Protein AF-A0A7V8WHR4-F1 (afdb_monomer_lite)

Foldseek 3Di:
DPPPVVVVVVVVVVVVVVVVVVVVVVVVVVVVCPCPCPPPRDDPVPCLLLVLLLVCVVVVDPDSVDPPDDCVVSVVNNVVVVVVVVVCVVVVNDDDSVSVD

pLDDT: mean 88.6, std 10.94, range [57.5, 98.25]

Structure (mmCIF, N/CA/C/O backbone):
data_AF-A0A7V8WHR4-F1
#
_entry.id   AF-A0A7V8WHR4-F1
#
loop_
_atom_site.group_PDB
_atom_site.id
_atom_site.type_symbol
_atom_site.label_atom_id
_atom_site.label_alt_id
_atom_site.label_comp_id
_atom_site.label_asym_id
_atom_site.label_entity_id
_atom_site.label_seq_id
_atom_site.pdbx_PDB_ins_code
_atom_site.Cartn_x
_atom_site.Cartn_y
_atom_site.Cartn_z
_atom_site.occupancy
_atom_site.B_iso_or_equiv
_atom_site.auth_seq_id
_atom_site.auth_comp_id
_atom_site.auth_asym_id
_atom_site.auth_atom_id
_atom_site.pdbx_PDB_model_num
ATOM 1 N N . MET A 1 1 ? 38.195 -19.518 25.372 1.00 58.56 1 MET A N 1
ATOM 2 C CA . MET A 1 1 ? 36.869 -18.992 25.004 1.00 58.56 1 MET A CA 1
ATOM 3 C C . MET A 1 1 ? 36.635 -17.747 25.847 1.00 58.56 1 MET A C 1
ATOM 5 O O . MET A 1 1 ? 36.041 -17.870 26.910 1.00 58.56 1 MET A O 1
ATOM 9 N N . THR A 1 2 ? 37.280 -16.610 25.547 1.00 66.00 2 THR A N 1
ATOM 10 C CA . THR A 1 2 ? 37.432 -15.580 26.605 1.00 66.00 2 THR A CA 1
ATOM 11 C C . THR A 1 2 ? 37.442 -14.104 26.209 1.00 66.00 2 THR A C 1
ATOM 13 O O . THR A 1 2 ? 37.016 -13.321 27.042 1.00 66.00 2 THR A O 1
ATOM 16 N N . GLU A 1 3 ? 37.807 -13.663 24.996 1.00 62.16 3 GLU A N 1
ATOM 17 C CA . GLU A 1 3 ? 37.807 -12.199 24.733 1.00 62.16 3 GLU A CA 1
ATOM 18 C C . GLU A 1 3 ? 37.466 -11.784 23.296 1.00 62.16 3 GLU A C 1
ATOM 20 O O . GLU A 1 3 ? 36.730 -10.820 23.096 1.00 62.16 3 GLU A O 1
ATOM 25 N N . ARG A 1 4 ? 37.910 -12.540 22.279 1.00 65.12 4 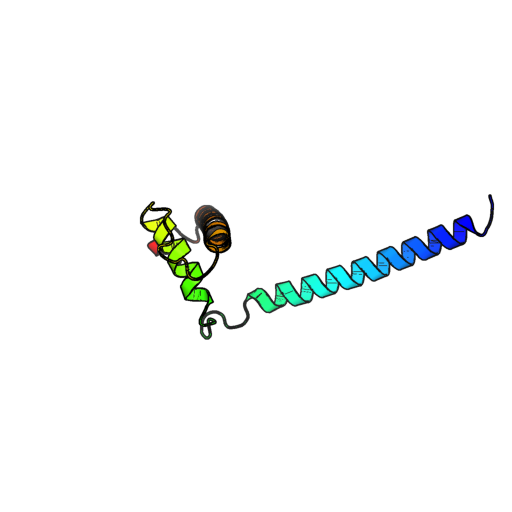ARG A N 1
ATOM 26 C CA . ARG A 1 4 ? 37.477 -12.314 20.884 1.00 65.12 4 ARG A CA 1
ATOM 27 C C . ARG A 1 4 ? 35.980 -12.563 20.688 1.00 65.12 4 ARG A C 1
ATOM 29 O O . ARG A 1 4 ? 35.298 -11.692 20.167 1.00 65.12 4 ARG A O 1
ATOM 36 N N . GLU A 1 5 ? 35.470 -13.689 21.183 1.00 65.19 5 GLU A N 1
ATOM 37 C CA . GLU A 1 5 ? 34.052 -14.071 21.052 1.00 65.19 5 GLU A CA 1
ATOM 38 C C . GLU A 1 5 ? 33.114 -13.052 21.731 1.00 65.19 5 GLU A C 1
ATOM 40 O O . GLU A 1 5 ? 32.055 -12.723 21.202 1.00 65.19 5 GLU A O 1
ATOM 45 N N . TRP A 1 6 ? 33.527 -12.474 22.868 1.00 61.09 6 TRP A N 1
ATOM 46 C CA . TRP A 1 6 ? 32.771 -11.416 23.553 1.00 61.09 6 TRP A CA 1
ATOM 47 C C . TRP A 1 6 ? 32.753 -10.093 22.774 1.00 61.09 6 TRP A C 1
ATOM 49 O O . TRP A 1 6 ? 31.732 -9.401 22.763 1.00 61.09 6 TRP A O 1
ATOM 59 N N . ARG A 1 7 ? 33.855 -9.735 22.098 1.00 59.91 7 ARG A N 1
ATOM 60 C CA . ARG A 1 7 ? 33.924 -8.541 21.236 1.00 59.91 7 ARG A CA 1
ATOM 61 C C . ARG A 1 7 ? 33.075 -8.715 19.978 1.00 59.91 7 ARG A C 1
ATOM 63 O O . ARG A 1 7 ? 32.296 -7.822 19.671 1.00 59.91 7 ARG A O 1
ATOM 70 N N . GLU A 1 8 ? 33.126 -9.883 19.341 1.00 66.81 8 GLU A N 1
ATOM 71 C CA . GLU A 1 8 ? 32.288 -10.226 18.182 1.00 66.81 8 GLU A CA 1
ATOM 72 C C . GLU A 1 8 ? 30.790 -10.172 18.521 1.00 66.81 8 GLU A C 1
ATOM 74 O O . GLU A 1 8 ? 30.012 -9.543 17.803 1.00 66.81 8 GLU A O 1
ATOM 79 N N . ALA A 1 9 ? 30.377 -10.740 19.659 1.00 62.94 9 ALA A N 1
ATOM 80 C CA . ALA A 1 9 ? 28.988 -10.671 20.111 1.00 62.94 9 ALA A CA 1
ATOM 81 C C . ALA A 1 9 ? 28.541 -9.232 20.447 1.00 62.94 9 ALA A C 1
ATOM 83 O O . ALA A 1 9 ? 27.418 -8.832 20.127 1.00 62.94 9 ALA A O 1
ATOM 84 N N . SER A 1 10 ? 29.409 -8.432 21.077 1.00 64.25 10 SER A N 1
ATOM 85 C CA . SER A 1 10 ? 29.137 -7.023 21.403 1.00 64.25 10 SER A CA 1
ATOM 86 C C . SER A 1 10 ? 29.014 -6.147 20.150 1.00 64.25 10 SER A C 1
ATOM 88 O O . SER A 1 10 ? 28.078 -5.349 20.039 1.00 64.25 10 SER A O 1
ATOM 90 N N . ASP A 1 11 ? 29.904 -6.333 19.175 1.00 70.94 11 ASP A N 1
ATOM 91 C CA . ASP A 1 11 ? 29.897 -5.596 17.911 1.00 70.94 11 ASP A CA 1
ATOM 92 C C . ASP A 1 11 ? 28.715 -6.002 17.023 1.00 70.94 11 ASP A C 1
ATOM 94 O O . ASP A 1 11 ? 28.085 -5.142 16.404 1.00 70.94 11 ASP A O 1
ATOM 98 N N . MET A 1 12 ? 28.312 -7.276 17.050 1.00 70.38 12 MET A N 1
ATOM 99 C CA . MET A 1 12 ? 27.109 -7.738 16.359 1.00 70.38 12 MET A CA 1
ATOM 100 C C . MET A 1 12 ? 25.838 -7.107 16.939 1.00 70.38 12 MET A C 1
ATOM 102 O O . MET A 1 12 ? 24.985 -6.667 16.178 1.00 70.38 12 MET A O 1
ATOM 106 N N . ARG A 1 13 ? 25.723 -6.942 18.267 1.00 74.44 13 ARG A N 1
ATOM 107 C CA . ARG A 1 13 ? 24.580 -6.226 18.877 1.00 74.44 13 ARG A CA 1
ATOM 108 C C . ARG A 1 13 ? 24.518 -4.761 18.446 1.00 74.44 13 ARG A C 1
ATOM 110 O O . ARG A 1 13 ? 23.426 -4.250 18.205 1.00 74.44 13 ARG A O 1
ATOM 117 N N . LYS A 1 14 ? 25.669 -4.093 18.320 1.00 78.88 14 LYS A N 1
ATOM 118 C CA . LYS A 1 14 ? 25.744 -2.717 17.800 1.00 78.88 14 LYS A CA 1
ATOM 119 C C . LYS A 1 14 ? 25.371 -2.651 16.319 1.00 78.88 14 LYS A C 1
ATOM 121 O O . LYS A 1 14 ? 24.644 -1.742 15.934 1.00 78.88 14 LYS A O 1
ATOM 126 N N . SER A 1 15 ? 25.814 -3.622 15.519 1.00 85.81 15 SER A N 1
ATOM 127 C CA . SER A 1 15 ? 25.460 -3.744 14.099 1.00 85.81 15 SER A CA 1
ATOM 128 C C . SER A 1 15 ? 23.964 -4.010 13.898 1.00 85.81 15 SER A C 1
ATOM 130 O O . SER A 1 15 ? 23.322 -3.353 13.083 1.00 85.81 15 SER A O 1
ATOM 132 N N . THR A 1 16 ? 23.367 -4.893 14.701 1.00 91.88 16 THR A N 1
ATOM 133 C CA . THR A 1 16 ? 21.921 -5.138 14.678 1.00 91.88 16 THR A CA 1
ATOM 134 C C . THR A 1 16 ? 21.144 -3.893 15.091 1.00 91.88 16 THR A C 1
ATOM 136 O O . THR A 1 16 ? 20.143 -3.565 14.461 1.00 91.88 16 THR A O 1
ATOM 139 N N . ALA A 1 17 ? 21.603 -3.171 16.118 1.00 93.56 17 ALA A N 1
ATOM 140 C CA . ALA A 1 17 ? 20.956 -1.940 16.559 1.00 93.56 17 ALA A CA 1
ATOM 141 C C . ALA A 1 17 ? 21.015 -0.844 15.484 1.00 93.56 17 ALA A C 1
ATOM 143 O O . ALA A 1 17 ? 19.995 -0.218 15.204 1.00 93.56 17 ALA A O 1
ATOM 144 N N . SER A 1 18 ? 22.169 -0.632 14.844 1.00 94.69 18 SER A N 1
ATOM 145 C CA . SER A 1 18 ? 22.289 0.356 13.767 1.00 94.69 18 SER A CA 1
ATOM 146 C C . SER A 1 18 ? 21.456 -0.028 12.544 1.00 94.69 18 SER A C 1
ATOM 148 O O . SER A 1 18 ? 20.761 0.826 11.996 1.00 94.69 18 SER A O 1
ATOM 150 N N . PHE A 1 19 ? 21.440 -1.306 12.159 1.00 96.69 19 PHE A N 1
ATOM 151 C CA . PHE A 1 19 ? 20.586 -1.800 11.081 1.00 96.69 19 PHE A CA 1
ATOM 152 C C . PHE A 1 19 ? 19.098 -1.607 11.394 1.00 96.69 19 PHE A C 1
ATOM 154 O O . PHE A 1 19 ? 18.355 -1.094 10.559 1.00 96.69 19 PHE A O 1
ATOM 161 N N . ALA A 1 20 ? 18.667 -1.950 12.611 1.00 96.94 20 ALA A N 1
ATOM 162 C CA . ALA A 1 20 ? 17.291 -1.750 13.046 1.00 96.94 20 ALA A CA 1
ATOM 163 C C . ALA A 1 20 ? 16.899 -0.269 12.996 1.00 96.94 20 ALA A C 1
ATOM 165 O O . ALA A 1 20 ? 15.840 0.055 12.467 1.00 96.94 20 ALA A O 1
ATOM 166 N N . ILE A 1 21 ? 17.765 0.633 13.472 1.00 97.56 21 ILE A N 1
ATOM 167 C CA . ILE A 1 21 ? 17.534 2.081 13.383 1.00 97.56 21 ILE A CA 1
ATOM 168 C C . ILE A 1 21 ? 17.356 2.502 11.923 1.00 97.56 21 ILE A C 1
ATOM 170 O O . ILE A 1 21 ? 16.381 3.178 11.610 1.00 97.56 21 ILE A O 1
ATOM 174 N N . ILE A 1 22 ? 18.232 2.061 11.017 1.00 97.75 22 ILE A N 1
ATOM 175 C CA . ILE A 1 22 ? 18.137 2.396 9.589 1.00 97.75 22 ILE A CA 1
ATOM 176 C C . ILE A 1 22 ? 16.811 1.909 8.995 1.00 97.75 22 ILE A C 1
ATOM 178 O O . ILE A 1 22 ? 16.122 2.684 8.331 1.00 97.75 22 ILE A O 1
ATOM 182 N N . VAL A 1 23 ? 16.429 0.653 9.241 1.00 98.00 23 VAL A N 1
ATOM 183 C CA . VAL A 1 23 ? 15.178 0.079 8.719 1.00 98.00 23 VAL A CA 1
ATOM 184 C C . VAL A 1 23 ? 13.961 0.809 9.284 1.00 98.00 23 VAL A C 1
ATOM 186 O O . VAL A 1 23 ? 13.047 1.141 8.532 1.00 98.00 23 VAL A O 1
ATOM 189 N N . LEU A 1 24 ? 13.957 1.116 10.582 1.00 98.25 24 LEU A N 1
ATOM 190 C CA . LEU A 1 24 ? 12.860 1.833 11.229 1.00 98.25 24 LEU A CA 1
ATOM 191 C C . LEU A 1 24 ? 12.746 3.273 10.728 1.00 98.25 24 LEU A C 1
ATOM 193 O O . LEU A 1 24 ? 11.644 3.720 10.424 1.00 98.25 24 LEU A O 1
ATOM 197 N N . SER A 1 25 ? 13.861 3.988 10.569 1.00 98.19 25 SER A N 1
ATOM 198 C CA . SER A 1 25 ? 13.862 5.326 9.972 1.00 98.19 25 SER A CA 1
ATOM 199 C C . SER A 1 25 ? 13.380 5.293 8.519 1.00 98.19 25 SER A C 1
ATOM 201 O O . SER A 1 25 ? 12.554 6.112 8.120 1.00 98.19 25 SER A O 1
ATOM 203 N N . ALA A 1 26 ? 13.835 4.316 7.732 1.00 97.25 26 ALA A N 1
ATOM 204 C CA . ALA A 1 26 ? 13.413 4.127 6.348 1.00 97.25 26 ALA A CA 1
ATOM 205 C C . ALA A 1 26 ? 11.915 3.804 6.224 1.00 97.25 26 ALA A C 1
ATOM 207 O O . ALA A 1 26 ? 11.268 4.269 5.280 1.00 97.25 26 ALA A O 1
ATOM 208 N N . ALA A 1 27 ? 11.372 3.021 7.156 1.00 97.69 27 ALA A N 1
ATOM 209 C CA . ALA A 1 27 ? 9.949 2.734 7.257 1.00 97.69 27 ALA A CA 1
ATOM 210 C C . ALA A 1 27 ? 9.165 3.989 7.660 1.00 97.69 27 ALA A C 1
ATOM 212 O O . ALA A 1 27 ? 8.206 4.342 6.982 1.00 97.69 27 ALA A O 1
ATOM 213 N N . ALA A 1 28 ? 9.606 4.710 8.695 1.00 97.44 28 ALA A N 1
ATOM 214 C CA . ALA A 1 28 ? 8.949 5.925 9.172 1.00 97.44 28 ALA A CA 1
ATOM 215 C C . ALA A 1 28 ? 8.809 6.977 8.061 1.00 97.44 28 ALA A C 1
ATOM 217 O O . ALA A 1 28 ? 7.721 7.505 7.850 1.00 97.44 28 ALA A O 1
ATOM 218 N N . LEU A 1 29 ? 9.878 7.221 7.297 1.00 96.50 29 LEU A N 1
ATOM 219 C CA . LEU A 1 29 ? 9.847 8.151 6.165 1.00 96.50 29 LEU A CA 1
ATOM 220 C C . LEU A 1 29 ? 8.881 7.703 5.056 1.00 96.50 29 LEU A C 1
ATOM 222 O O . LEU A 1 29 ? 8.159 8.530 4.504 1.00 96.50 29 LEU A O 1
ATOM 226 N N . ARG A 1 30 ? 8.831 6.399 4.746 1.00 94.94 30 ARG A N 1
ATOM 227 C CA . ARG A 1 30 ? 7.900 5.850 3.743 1.00 94.94 30 ARG A CA 1
ATOM 228 C C . ARG A 1 30 ? 6.448 5.981 4.184 1.00 94.94 30 ARG A C 1
ATOM 230 O O . ARG A 1 30 ? 5.615 6.411 3.395 1.00 94.94 30 ARG A O 1
ATOM 237 N N . PHE A 1 31 ? 6.156 5.639 5.437 1.00 95.81 31 PHE A N 1
ATOM 238 C CA . PHE A 1 31 ? 4.799 5.694 5.972 1.00 95.81 31 PHE A CA 1
ATOM 239 C C . PHE A 1 31 ? 4.304 7.129 6.173 1.00 95.81 31 PHE A C 1
ATOM 241 O O . PHE A 1 31 ? 3.13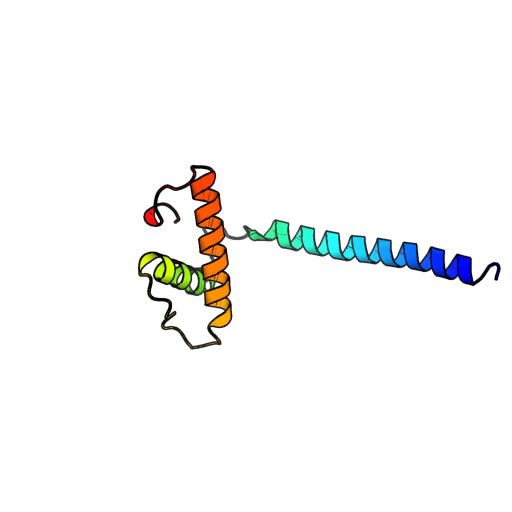0 7.394 5.935 1.00 95.81 31 PHE A O 1
ATOM 248 N N . TRP A 1 32 ? 5.188 8.070 6.524 1.00 95.62 32 TRP A N 1
ATOM 249 C CA . TRP A 1 32 ? 4.842 9.492 6.606 1.00 95.62 32 TRP A CA 1
ATOM 250 C C . TRP A 1 32 ? 4.364 10.025 5.246 1.00 95.62 32 TRP A C 1
ATOM 252 O O . TRP A 1 32 ? 3.370 10.742 5.170 1.00 95.62 32 TRP A O 1
ATOM 262 N N . SER A 1 33 ? 5.006 9.623 4.150 1.00 92.38 33 SER A N 1
ATOM 263 C CA . SER A 1 33 ? 4.661 10.126 2.817 1.00 92.38 33 SER A CA 1
ATOM 264 C C . SER A 1 33 ? 3.467 9.428 2.144 1.00 92.38 33 SER A C 1
ATOM 266 O O . SER A 1 33 ? 3.141 9.796 1.017 1.00 92.38 33 SER A O 1
ATOM 268 N N . LEU A 1 34 ? 2.799 8.447 2.769 1.00 91.06 34 LEU A N 1
ATOM 269 C CA . LEU A 1 34 ? 1.725 7.683 2.105 1.00 91.06 34 LEU A CA 1
ATOM 270 C C . LEU A 1 34 ? 0.543 8.542 1.638 1.00 91.06 34 LEU A C 1
ATOM 272 O O . LEU A 1 34 ? -0.085 8.217 0.640 1.00 91.06 34 LEU A O 1
ATOM 276 N N . GLY A 1 35 ? 0.228 9.616 2.365 1.00 89.31 35 GLY A N 1
ATOM 277 C CA . GLY A 1 35 ? -0.861 10.533 2.019 1.00 89.31 35 GLY A CA 1
ATOM 278 C C . GLY A 1 35 ? -0.443 11.701 1.126 1.00 89.31 35 GLY A C 1
ATOM 279 O O . GLY A 1 35 ? -1.224 12.635 0.954 1.00 89.31 35 GLY A O 1
ATOM 280 N N . ALA A 1 36 ? 0.792 11.719 0.619 1.00 89.62 36 ALA A N 1
ATOM 281 C CA . ALA A 1 36 ? 1.282 12.832 -0.184 1.00 89.62 36 ALA A CA 1
ATOM 282 C C . ALA A 1 36 ? 0.439 12.994 -1.458 1.00 89.62 36 ALA A C 1
ATOM 284 O O . ALA A 1 36 ? 0.223 12.039 -2.191 1.00 89.62 36 ALA A O 1
ATOM 285 N N . GLY A 1 37 ? -0.045 14.211 -1.712 1.00 86.19 37 GLY A N 1
ATOM 286 C CA . GLY A 1 37 ? -0.904 14.510 -2.861 1.00 86.19 37 GLY A CA 1
ATOM 287 C C . GLY A 1 37 ? -2.398 14.279 -2.616 1.00 86.19 37 GLY A C 1
ATOM 288 O O . GLY A 1 37 ? -3.213 14.879 -3.312 1.00 86.19 37 GLY A O 1
ATOM 289 N N . LEU A 1 38 ? -2.803 13.521 -1.592 1.00 88.56 38 LEU A N 1
ATOM 290 C CA . LEU A 1 38 ? -4.224 13.329 -1.299 1.00 88.56 38 LEU A CA 1
ATOM 291 C C . LEU A 1 38 ? -4.871 14.566 -0.646 1.00 88.56 38 LEU A C 1
ATOM 293 O O . LEU A 1 38 ? -4.235 15.245 0.163 1.00 88.56 38 LEU A O 1
ATOM 297 N N . PRO A 1 39 ? -6.161 14.839 -0.930 1.00 86.19 39 PRO A N 1
ATOM 298 C CA . PRO A 1 39 ? -6.997 14.247 -1.988 1.00 86.19 39 PRO A CA 1
ATOM 299 C C . PRO A 1 39 ? -6.903 14.986 -3.341 1.00 86.19 39 PRO A C 1
ATOM 301 O O . PRO A 1 39 ? -7.544 14.586 -4.307 1.00 86.19 39 PRO A O 1
ATOM 304 N N . TYR A 1 40 ? -6.163 16.096 -3.412 1.00 85.44 40 TYR A N 1
ATOM 305 C CA . TYR A 1 40 ? -6.303 17.090 -4.489 1.00 85.44 40 TYR A CA 1
ATOM 306 C C . TYR A 1 40 ? -5.311 16.941 -5.652 1.00 85.44 40 TYR A C 1
ATOM 308 O O . TYR A 1 40 ? -5.465 17.598 -6.676 1.00 85.44 40 TYR A O 1
ATOM 316 N N . SER A 1 41 ? -4.285 16.113 -5.497 1.00 87.31 41 SER A N 1
ATOM 317 C CA . SER A 1 41 ? -3.185 15.926 -6.444 1.00 87.31 41 SER A CA 1
ATOM 318 C C . SER A 1 41 ? -2.810 14.445 -6.528 1.00 87.31 41 SER A C 1
ATOM 320 O O . SER A 1 41 ? -1.662 14.069 -6.287 1.00 87.31 41 SER A O 1
ATOM 322 N N . LEU A 1 42 ? -3.804 13.617 -6.852 1.00 86.50 42 LEU A N 1
ATOM 323 C CA . LEU A 1 42 ? -3.625 12.196 -7.150 1.00 86.50 42 LEU A CA 1
ATOM 324 C C . LEU A 1 42 ? -2.681 12.011 -8.343 1.00 86.50 42 LEU A C 1
ATOM 326 O O . LEU A 1 42 ? -2.789 12.721 -9.349 1.00 86.50 42 LEU A O 1
ATOM 330 N N . GLY A 1 43 ? -1.767 11.049 -8.237 1.00 86.62 43 GLY A N 1
ATOM 331 C CA . GLY A 1 43 ? -0.912 10.662 -9.356 1.00 86.62 43 GLY A CA 1
ATOM 332 C C . GLY A 1 43 ? -1.749 10.059 -10.485 1.00 86.62 43 GLY A C 1
ATOM 333 O O . GLY A 1 43 ? -2.735 9.382 -10.220 1.00 86.62 43 GLY A O 1
ATOM 334 N N . VAL A 1 44 ? -1.359 10.268 -11.746 1.00 88.25 44 VAL A N 1
ATOM 335 C CA . VAL A 1 44 ? -2.130 9.787 -12.916 1.00 88.25 44 VAL A CA 1
ATOM 336 C C . VAL A 1 44 ? -2.374 8.271 -12.871 1.00 88.25 44 VAL A C 1
ATOM 338 O O . VAL A 1 44 ? -3.439 7.808 -13.268 1.00 88.25 44 VAL A O 1
ATOM 341 N N . ASP A 1 45 ? -1.428 7.509 -12.325 1.00 89.44 45 ASP A N 1
ATOM 342 C CA . ASP A 1 45 ? -1.514 6.048 -12.261 1.00 89.44 45 ASP A CA 1
ATOM 343 C C . ASP A 1 45 ? -2.424 5.534 -11.126 1.00 89.44 45 ASP A C 1
ATOM 345 O O . ASP A 1 45 ? -2.908 4.400 -11.178 1.00 89.44 45 ASP A O 1
ATOM 349 N N . GLU A 1 46 ? -2.679 6.341 -10.088 1.00 90.62 46 GLU A N 1
ATOM 350 C CA . GLU A 1 46 ? -3.432 5.905 -8.903 1.00 90.62 46 GLU A CA 1
ATOM 351 C C . GLU A 1 46 ? -4.913 5.620 -9.224 1.00 90.62 46 GLU A C 1
ATOM 353 O O . GLU A 1 46 ? -5.379 4.519 -8.899 1.00 90.62 46 GLU A O 1
ATOM 358 N N . PRO A 1 47 ? -5.661 6.517 -9.909 1.00 90.12 47 PRO A N 1
ATOM 359 C CA . PRO A 1 47 ? -7.033 6.240 -10.327 1.00 90.12 47 PRO A CA 1
ATOM 360 C C . PRO A 1 47 ? -7.141 5.072 -11.304 1.00 90.12 47 PRO A C 1
ATOM 362 O O . PRO A 1 47 ? -8.134 4.346 -11.267 1.00 90.12 47 PRO A O 1
ATOM 365 N N . GLU A 1 48 ? -6.133 4.854 -12.154 1.00 91.38 48 GLU A N 1
ATOM 366 C CA . GLU A 1 48 ? -6.151 3.750 -13.113 1.00 91.38 48 GLU A CA 1
ATOM 367 C C . GLU A 1 48 ? -6.191 2.400 -12.382 1.00 91.38 48 GLU A C 1
ATOM 369 O O . GLU A 1 48 ? -7.044 1.553 -12.661 1.00 91.38 48 GLU A O 1
ATOM 374 N N . ILE A 1 49 ? -5.333 2.200 -11.385 1.00 93.62 49 ILE A N 1
ATOM 375 C CA . ILE A 1 49 ? -5.338 0.955 -10.612 1.00 93.62 49 ILE A CA 1
ATOM 376 C C . ILE A 1 49 ? -6.556 0.878 -9.684 1.00 93.62 49 ILE A C 1
ATOM 378 O O . ILE A 1 49 ? -7.275 -0.127 -9.681 1.00 93.62 49 ILE A O 1
ATOM 382 N N . MET A 1 50 ? -6.795 1.930 -8.895 1.00 92.69 50 MET A N 1
ATOM 383 C CA . MET A 1 50 ? -7.818 1.909 -7.848 1.00 92.69 50 MET A CA 1
ATOM 384 C C . MET A 1 50 ? -9.232 1.851 -8.434 1.00 92.69 50 MET A C 1
ATOM 386 O O . MET A 1 50 ? -10.073 1.098 -7.946 1.00 92.69 50 MET A O 1
ATOM 390 N N . GLY A 1 51 ? -9.490 2.560 -9.535 1.00 92.69 51 GLY A N 1
ATOM 391 C CA . GLY A 1 51 ? -10.781 2.528 -10.222 1.00 92.69 51 GLY A CA 1
ATOM 392 C C . GLY A 1 51 ? -11.147 1.131 -10.727 1.00 92.69 51 GLY A C 1
ATOM 393 O O . GLY A 1 51 ? -12.307 0.724 -10.643 1.00 92.69 51 GLY A O 1
ATOM 394 N N . ARG A 1 52 ? -10.160 0.346 -11.180 1.00 94.31 52 ARG A N 1
ATOM 395 C CA . ARG A 1 52 ? -10.367 -1.054 -11.590 1.00 94.31 52 ARG A CA 1
ATOM 396 C C . ARG A 1 52 ? -10.662 -1.947 -10.393 1.00 94.31 52 ARG A C 1
ATOM 398 O O . ARG A 1 52 ? -11.609 -2.726 -10.454 1.00 94.31 52 ARG A O 1
ATOM 405 N N . ALA A 1 53 ? -9.911 -1.800 -9.302 1.00 95.25 53 ALA A N 1
ATOM 406 C CA . ALA A 1 53 ? -10.179 -2.517 -8.057 1.00 95.25 53 ALA A CA 1
ATOM 407 C C . ALA A 1 53 ? -11.613 -2.262 -7.558 1.00 95.25 53 ALA A C 1
ATOM 409 O O . ALA A 1 53 ? -12.368 -3.212 -7.350 1.00 95.25 53 ALA A O 1
ATOM 410 N N . LEU A 1 54 ? -12.030 -0.995 -7.481 1.00 94.12 54 LEU A N 1
ATOM 411 C CA . LEU A 1 54 ? -13.387 -0.613 -7.082 1.00 94.12 54 LEU A CA 1
ATOM 412 C C . LEU A 1 54 ? -14.453 -1.124 -8.062 1.00 94.12 54 LEU A C 1
ATOM 414 O O . LEU A 1 54 ? -15.491 -1.620 -7.630 1.00 94.12 54 LEU A O 1
ATOM 418 N N . SER A 1 55 ? -14.189 -1.080 -9.370 1.00 93.81 55 SER A N 1
ATOM 419 C CA . SER A 1 55 ? -15.107 -1.625 -10.381 1.00 93.81 55 SER A CA 1
ATOM 420 C C . SER A 1 55 ? -15.332 -3.128 -10.201 1.00 93.81 55 SER A C 1
ATOM 422 O O . SER A 1 55 ? -16.463 -3.599 -10.331 1.00 93.81 55 SER A O 1
ATOM 424 N N . MET A 1 56 ? -14.285 -3.892 -9.870 1.00 95.56 56 MET A N 1
ATOM 425 C CA . MET A 1 56 ? -14.415 -5.322 -9.565 1.00 95.56 56 MET A CA 1
ATOM 426 C C . MET A 1 56 ? -15.224 -5.549 -8.279 1.00 95.56 56 MET A C 1
ATOM 428 O O . MET A 1 56 ? -16.081 -6.427 -8.251 1.00 95.56 56 MET A O 1
ATOM 432 N N . MET A 1 57 ? -15.026 -4.724 -7.241 1.00 95.12 57 MET A N 1
ATOM 433 C CA . MET A 1 57 ? -15.827 -4.795 -6.006 1.00 95.12 57 MET A CA 1
ATOM 434 C C . MET A 1 57 ? -17.313 -4.512 -6.255 1.00 95.12 57 MET A C 1
ATOM 436 O O . MET A 1 57 ? -18.168 -5.172 -5.673 1.00 95.12 57 MET A O 1
ATOM 440 N N . GLN A 1 58 ? -17.623 -3.536 -7.111 1.00 93.12 58 GLN A N 1
ATOM 441 C CA . GLN A 1 58 ? -18.997 -3.123 -7.410 1.00 93.12 58 GLN A CA 1
ATOM 442 C C . GLN A 1 58 ? -19.724 -4.102 -8.338 1.00 93.12 58 GLN A C 1
ATOM 444 O O . GLN A 1 58 ? -20.910 -4.360 -8.150 1.00 93.12 58 GLN A O 1
ATOM 449 N N . SER A 1 59 ? -19.033 -4.626 -9.354 1.00 93.50 59 SER A N 1
ATOM 450 C CA . SER A 1 59 ? -19.638 -5.493 -10.376 1.00 93.50 59 SER A CA 1
ATOM 451 C C . SER A 1 59 ? -19.607 -6.983 -10.029 1.00 93.50 59 SER A C 1
ATOM 453 O O . SER A 1 59 ? -20.401 -7.744 -10.576 1.00 93.50 59 SER A O 1
ATOM 455 N N . GLY A 1 60 ? -18.685 -7.417 -9.163 1.00 94.00 60 GLY A N 1
ATOM 456 C CA . GLY A 1 60 ? -18.410 -8.835 -8.913 1.00 94.00 60 GLY A CA 1
ATOM 457 C C . GLY A 1 60 ? -17.688 -9.546 -10.066 1.00 94.00 60 GLY A C 1
ATOM 458 O O . GLY A 1 60 ? -17.401 -10.737 -9.961 1.00 94.00 60 GLY A O 1
ATOM 459 N N . ASP A 1 61 ? -17.374 -8.838 -11.154 1.00 95.44 61 ASP A N 1
ATOM 460 C CA . ASP A 1 61 ? -16.548 -9.346 -12.242 1.00 95.44 61 ASP A CA 1
ATOM 461 C C . ASP A 1 61 ? -15.075 -9.075 -11.930 1.00 95.44 61 ASP A C 1
ATOM 463 O O . ASP A 1 61 ? -14.636 -7.927 -11.906 1.00 95.44 61 ASP A O 1
ATOM 467 N N . PHE A 1 62 ? -14.310 -10.142 -11.702 1.00 95.44 62 PHE A N 1
ATOM 468 C CA . PHE A 1 62 ? -12.890 -10.071 -11.355 1.00 95.44 62 PHE A CA 1
ATOM 469 C C . PHE A 1 62 ? -11.961 -9.913 -12.565 1.00 95.44 62 PHE A C 1
ATOM 471 O O . PHE A 1 62 ? -10.750 -10.053 -12.427 1.00 95.44 62 PHE A O 1
ATOM 478 N N . ASN A 1 63 ? -12.488 -9.628 -13.757 1.00 95.31 63 ASN A N 1
ATOM 479 C CA . ASN A 1 63 ? -11.668 -9.294 -14.911 1.00 95.31 63 ASN A CA 1
ATOM 480 C C . ASN A 1 63 ? -11.265 -7.798 -14.892 1.00 95.31 63 ASN A C 1
ATOM 482 O O . ASN A 1 63 ? -12.129 -6.933 -15.065 1.00 95.31 63 ASN A O 1
ATOM 486 N N . PRO A 1 64 ? -9.963 -7.456 -14.766 1.00 92.50 64 PRO A N 1
ATOM 487 C CA . PRO A 1 64 ? -9.499 -6.067 -14.716 1.00 92.50 64 PRO A CA 1
ATOM 488 C C . PRO A 1 64 ? -9.637 -5.328 -16.055 1.00 92.50 64 PRO A C 1
ATOM 490 O O . PRO A 1 64 ? -9.506 -4.105 -16.081 1.00 92.50 64 PRO A O 1
ATOM 493 N N . ARG A 1 65 ? -9.868 -6.053 -17.163 1.00 91.81 65 ARG A N 1
ATOM 494 C CA . ARG A 1 65 ? -9.989 -5.534 -18.540 1.00 91.81 65 ARG A CA 1
ATOM 495 C C . ARG A 1 65 ? -8.826 -4.636 -18.970 1.00 91.81 65 ARG A C 1
ATOM 497 O O . ARG A 1 65 ? -8.967 -3.800 -19.856 1.00 91.81 65 ARG A O 1
ATOM 504 N N . PHE A 1 66 ? -7.675 -4.821 -18.338 1.00 91.00 66 PHE A N 1
ATOM 505 C CA . PHE A 1 66 ? -6.489 -4.017 -18.541 1.00 91.00 66 PHE A CA 1
ATOM 506 C C . PHE A 1 66 ? -5.258 -4.895 -18.376 1.00 91.00 66 PHE A C 1
ATOM 508 O O . PHE A 1 66 ? -5.061 -5.509 -17.325 1.00 91.00 66 PHE A O 1
ATOM 515 N N . TYR A 1 67 ? -4.473 -4.978 -19.447 1.00 92.88 67 TYR A N 1
ATOM 516 C CA . TYR A 1 67 ? -3.418 -5.976 -19.604 1.00 92.88 67 TYR A CA 1
ATOM 517 C C . TYR A 1 67 ? -2.133 -5.389 -20.204 1.00 92.88 67 TYR A C 1
ATOM 519 O O . TYR A 1 67 ? -1.305 -6.138 -20.714 1.00 92.88 67 TYR A O 1
ATOM 527 N N . ASP A 1 68 ? -1.938 -4.070 -20.106 1.00 92.81 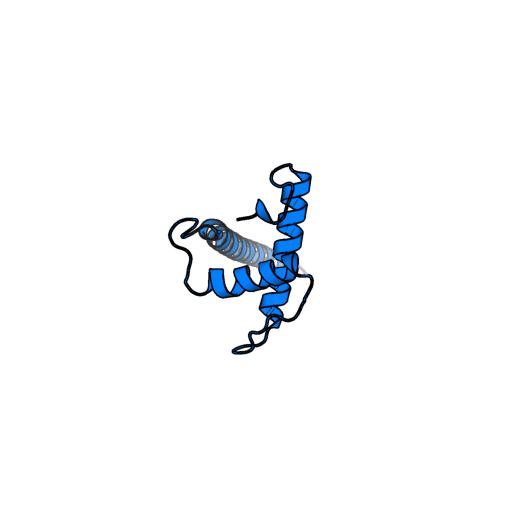68 ASP A N 1
ATOM 528 C CA . ASP A 1 68 ? -0.696 -3.412 -20.543 1.00 92.81 68 ASP A CA 1
ATOM 529 C C . ASP A 1 68 ? 0.507 -3.843 -19.678 1.00 92.81 68 ASP A C 1
ATOM 531 O O . ASP A 1 68 ? 1.656 -3.787 -20.112 1.00 92.81 68 ASP A O 1
ATOM 535 N N . TYR A 1 69 ? 0.240 -4.333 -18.461 1.00 90.38 69 TYR A N 1
ATOM 536 C CA . TYR A 1 69 ? 1.192 -4.988 -17.563 1.00 90.38 69 TYR A CA 1
ATOM 537 C C . TYR A 1 69 ? 0.522 -6.141 -16.793 1.00 90.38 69 TYR A C 1
ATOM 539 O O . TYR A 1 69 ? -0.710 -6.251 -16.778 1.00 90.38 69 TYR A O 1
ATOM 547 N N . PRO A 1 70 ? 1.305 -7.022 -16.133 1.00 94.00 70 PRO A N 1
ATOM 548 C CA . PRO A 1 70 ? 0.754 -8.116 -15.341 1.00 94.00 70 PRO A CA 1
ATOM 549 C C . PRO A 1 70 ? -0.261 -7.639 -14.295 1.00 94.00 70 PRO A C 1
ATOM 551 O O . PRO A 1 70 ? 0.043 -6.830 -13.420 1.00 94.00 70 PRO A O 1
ATOM 554 N N . ALA A 1 71 ? -1.467 -8.203 -14.347 1.00 94.38 71 ALA A N 1
ATOM 555 C CA . ALA A 1 71 ? -2.603 -7.755 -13.543 1.00 94.38 71 ALA A CA 1
ATOM 556 C C . ALA A 1 71 ? -2.515 -8.099 -12.045 1.00 94.38 71 ALA A C 1
ATOM 558 O O . ALA A 1 71 ? -3.379 -7.686 -11.276 1.00 94.38 71 ALA A O 1
ATOM 559 N N . PHE A 1 72 ? -1.499 -8.852 -11.609 1.00 95.88 72 PHE A N 1
ATOM 560 C CA . PHE A 1 72 ? -1.378 -9.310 -10.220 1.00 95.88 72 PHE A CA 1
ATOM 561 C C . PHE A 1 72 ? -1.502 -8.162 -9.210 1.00 95.88 72 PHE A C 1
ATOM 563 O O . PHE A 1 72 ? -2.231 -8.279 -8.228 1.00 95.88 72 PHE A O 1
ATOM 570 N N . TYR A 1 73 ? -0.859 -7.026 -9.488 1.00 95.50 73 TYR A N 1
ATOM 571 C CA . TYR A 1 73 ? -0.918 -5.866 -8.603 1.00 95.50 73 TYR A CA 1
ATOM 572 C C . TYR A 1 73 ? -2.336 -5.285 -8.465 1.00 95.50 73 TYR A C 1
ATOM 574 O O . TYR A 1 73 ? -2.713 -4.856 -7.379 1.00 95.50 73 TYR A O 1
ATOM 582 N N . ILE A 1 74 ? -3.161 -5.350 -9.515 1.00 96.31 74 ILE A N 1
ATOM 583 C CA . ILE A 1 74 ? -4.563 -4.905 -9.467 1.00 96.31 74 ILE A CA 1
ATOM 584 C C . ILE A 1 74 ? -5.367 -5.790 -8.498 1.00 96.31 74 ILE A C 1
ATOM 586 O O . ILE A 1 74 ? -6.182 -5.282 -7.731 1.00 96.31 74 ILE A O 1
ATOM 590 N N . TYR A 1 75 ? -5.097 -7.099 -8.454 1.00 97.06 75 TYR A N 1
ATOM 591 C CA . TYR A 1 75 ? -5.727 -8.004 -7.483 1.00 97.06 75 TYR A CA 1
ATOM 592 C C . TYR A 1 75 ? -5.232 -7.787 -6.049 1.00 97.06 75 TYR A C 1
ATOM 594 O O . TYR A 1 75 ? -6.013 -7.907 -5.106 1.00 97.06 75 TYR A O 1
ATOM 602 N N . VAL A 1 76 ? -3.956 -7.431 -5.862 1.00 97.56 76 VAL A N 1
ATOM 603 C CA . VAL A 1 76 ? -3.453 -7.010 -4.543 1.00 97.56 76 VAL A CA 1
ATOM 604 C C . VAL A 1 76 ? -4.214 -5.771 -4.070 1.00 97.56 76 VAL A C 1
ATOM 606 O O . VAL A 1 76 ? -4.673 -5.729 -2.931 1.00 97.56 76 VAL A O 1
ATOM 609 N N . GLN A 1 77 ? -4.415 -4.796 -4.957 1.00 96.25 77 GLN A N 1
ATOM 610 C CA . GLN A 1 77 ? -5.160 -3.577 -4.645 1.00 96.25 77 GLN A CA 1
ATOM 611 C C . GLN A 1 77 ? -6.642 -3.841 -4.379 1.00 96.25 77 GLN A C 1
ATOM 613 O O . GLN A 1 77 ? -7.198 -3.273 -3.445 1.00 96.25 77 GLN A O 1
ATOM 618 N N . LEU A 1 78 ? -7.260 -4.777 -5.102 1.00 96.88 78 LEU A N 1
ATOM 619 C CA . LEU A 1 78 ? -8.599 -5.276 -4.788 1.00 96.88 78 LEU A CA 1
ATOM 620 C C . LEU A 1 78 ? -8.679 -5.836 -3.361 1.00 96.88 78 LEU A C 1
ATOM 622 O O . LEU A 1 78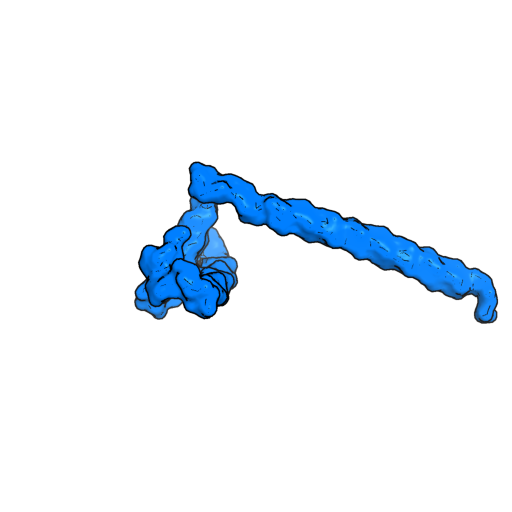 ? -9.583 -5.474 -2.611 1.00 96.88 78 LEU A O 1
ATOM 626 N N . ALA A 1 79 ? -7.732 -6.688 -2.960 1.00 97.88 79 ALA A N 1
ATOM 627 C CA . ALA A 1 79 ? -7.718 -7.249 -1.611 1.00 97.88 79 ALA A CA 1
ATOM 628 C C . ALA A 1 79 ? -7.566 -6.155 -0.540 1.00 97.88 79 ALA A C 1
ATOM 630 O O . ALA A 1 79 ? -8.296 -6.157 0.452 1.00 97.88 79 ALA A O 1
ATOM 631 N N . VAL A 1 80 ? -6.665 -5.190 -0.759 1.00 96.88 80 VAL A N 1
ATOM 632 C CA . VAL A 1 80 ? -6.473 -4.040 0.139 1.00 96.88 80 VAL A CA 1
ATOM 633 C C . VAL A 1 80 ? -7.741 -3.188 0.226 1.00 96.88 80 VAL A C 1
ATOM 635 O O . VAL A 1 80 ? -8.161 -2.845 1.331 1.00 96.88 80 VAL A O 1
ATOM 638 N N . ALA A 1 81 ? -8.385 -2.891 -0.903 1.00 95.38 81 ALA A N 1
ATOM 639 C CA . ALA A 1 81 ? -9.618 -2.113 -0.953 1.00 95.38 81 ALA A CA 1
ATOM 640 C C . ALA A 1 81 ? -10.768 -2.818 -0.213 1.00 95.38 81 ALA A C 1
ATOM 642 O O . ALA A 1 81 ? -11.453 -2.187 0.592 1.00 95.38 81 ALA A O 1
ATOM 643 N N . CYS A 1 82 ? -10.920 -4.137 -0.383 1.00 95.81 82 CYS A N 1
ATOM 644 C CA . CYS A 1 82 ? -11.872 -4.942 0.386 1.00 95.81 82 CYS A CA 1
ATOM 645 C C . CYS A 1 82 ? -11.613 -4.858 1.894 1.00 95.81 82 CYS A C 1
ATOM 647 O O . CYS A 1 82 ? -12.539 -4.604 2.663 1.00 95.81 82 CYS A O 1
ATOM 649 N N . VAL A 1 83 ? -10.361 -5.031 2.332 1.00 96.88 83 VAL A N 1
ATOM 650 C CA . VAL A 1 83 ? -10.003 -4.943 3.757 1.00 96.88 83 VAL A CA 1
ATOM 651 C C . VAL A 1 83 ? -10.266 -3.541 4.305 1.00 96.88 83 VAL A C 1
ATOM 653 O O . VAL A 1 83 ? -10.842 -3.410 5.384 1.00 96.88 83 VAL A O 1
ATOM 656 N N . ARG A 1 84 ? -9.897 -2.484 3.569 1.00 94.50 84 ARG A N 1
ATOM 657 C CA . ARG A 1 84 ? -10.131 -1.097 3.992 1.00 94.50 84 ARG A CA 1
ATOM 658 C C . ARG A 1 84 ? -11.619 -0.780 4.087 1.00 94.50 84 ARG A C 1
ATOM 660 O O . ARG A 1 84 ? -12.018 -0.128 5.053 1.00 94.50 84 ARG A O 1
ATOM 667 N N . PHE A 1 85 ? -12.416 -1.248 3.126 1.00 94.38 85 PHE A N 1
ATOM 668 C CA . PHE A 1 85 ? -13.867 -1.100 3.152 1.00 94.38 85 PHE A CA 1
ATOM 669 C C . PHE A 1 85 ? -14.475 -1.812 4.360 1.00 94.38 85 PHE A C 1
ATOM 671 O O . PHE A 1 85 ? -15.224 -1.190 5.102 1.00 94.38 85 PHE A O 1
ATOM 678 N N . LEU A 1 86 ? -14.102 -3.071 4.614 1.00 94.69 86 LEU A N 1
ATOM 679 C CA . LEU A 1 86 ? -14.580 -3.819 5.780 1.00 94.69 86 LEU A CA 1
ATOM 680 C C . LEU A 1 86 ? -14.193 -3.134 7.094 1.00 94.69 86 LEU A C 1
ATOM 682 O O . LEU A 1 86 ? -15.038 -2.989 7.971 1.00 94.69 86 LEU A O 1
ATOM 686 N N . ALA A 1 87 ? -12.950 -2.663 7.219 1.00 95.75 87 ALA A N 1
ATOM 687 C CA . ALA A 1 87 ? -12.504 -1.927 8.399 1.00 95.75 87 ALA A CA 1
ATOM 688 C C . ALA A 1 87 ? -13.314 -0.635 8.610 1.00 95.75 87 ALA A C 1
ATOM 690 O O . ALA A 1 87 ? -13.741 -0.370 9.730 1.00 95.75 87 ALA A O 1
ATOM 691 N N . GLY A 1 88 ? -13.570 0.122 7.536 1.00 93.94 88 GLY A N 1
ATOM 692 C CA . GLY A 1 88 ? -14.397 1.332 7.574 1.00 93.94 88 GLY A CA 1
ATOM 693 C C . GLY A 1 88 ? -15.866 1.041 7.891 1.00 93.94 88 GLY A C 1
ATOM 694 O O . GLY A 1 88 ? -16.491 1.743 8.678 1.00 93.94 88 GLY A O 1
ATOM 695 N N . ALA A 1 89 ? -16.422 -0.039 7.346 1.00 93.62 89 ALA A N 1
ATOM 696 C CA . ALA A 1 89 ? -17.784 -0.458 7.651 1.00 93.62 89 ALA A CA 1
ATOM 697 C C . ALA A 1 89 ? -17.931 -0.890 9.118 1.00 93.62 89 ALA A C 1
ATOM 699 O O . ALA A 1 89 ? -18.903 -0.534 9.780 1.00 93.62 89 ALA A O 1
ATOM 700 N N . MET A 1 90 ? -16.935 -1.597 9.659 1.00 95.38 90 MET A N 1
ATOM 701 C CA . MET A 1 90 ? -16.898 -1.988 11.071 1.00 95.38 90 MET A CA 1
ATOM 702 C C . MET A 1 90 ? -16.698 -0.796 12.019 1.00 95.38 90 MET A C 1
ATOM 704 O O . MET A 1 90 ? -17.184 -0.848 13.147 1.00 95.38 90 MET A O 1
ATOM 708 N N . SER A 1 91 ? -16.007 0.266 11.587 1.00 95.06 91 SER A N 1
ATOM 709 C CA . SER A 1 91 ? -15.868 1.515 12.352 1.00 95.06 91 SER A CA 1
ATOM 710 C C . SER A 1 91 ? -17.046 2.482 12.172 1.00 95.06 91 SER A C 1
ATOM 712 O O . SER A 1 91 ? -17.105 3.495 12.868 1.00 95.06 91 SER A O 1
ATOM 714 N N . GLY A 1 92 ? -17.998 2.171 11.283 1.00 92.00 92 GLY A N 1
ATOM 715 C CA . GLY A 1 92 ? -19.154 3.017 10.975 1.00 92.00 92 GLY A CA 1
ATOM 716 C C . GLY A 1 92 ? -18.852 4.192 10.037 1.00 92.00 92 GLY A C 1
ATOM 717 O O . GLY A 1 92 ? -19.674 5.099 9.928 1.00 92.00 92 GLY A O 1
ATOM 718 N N . GLU A 1 93 ? -17.695 4.192 9.366 1.00 90.56 93 GLU A N 1
ATOM 719 C CA . GLU A 1 93 ? -17.325 5.190 8.350 1.00 90.56 93 GLU A CA 1
ATOM 720 C C . GLU A 1 93 ? -18.174 5.060 7.078 1.00 90.56 93 GLU A C 1
ATOM 722 O O . GLU A 1 93 ? -18.527 6.075 6.478 1.00 90.56 93 GLU A O 1
ATOM 727 N N . TRP A 1 94 ? -18.517 3.830 6.674 1.00 90.88 94 TRP A N 1
ATOM 728 C CA . TRP A 1 94 ? -19.224 3.545 5.420 1.00 90.88 94 TRP A CA 1
ATOM 729 C C . TRP A 1 94 ? -20.300 2.475 5.589 1.00 90.88 94 TRP A C 1
ATOM 731 O O . TRP A 1 94 ? -20.099 1.496 6.304 1.00 90.88 94 TRP A O 1
ATOM 741 N N . TYR A 1 95 ? -21.415 2.617 4.871 1.00 86.81 95 TYR A N 1
ATOM 742 C CA . TYR A 1 95 ? -22.498 1.624 4.868 1.00 86.81 95 TYR A CA 1
ATOM 743 C C . TYR A 1 95 ? -22.644 0.937 3.510 1.00 86.81 95 TYR A C 1
ATOM 745 O O . TYR A 1 95 ? -23.103 -0.204 3.437 1.00 86.81 95 TYR A O 1
ATOM 753 N N . ALA A 1 96 ? -22.212 1.597 2.436 1.00 85.88 96 ALA A N 1
ATOM 754 C CA . ALA A 1 96 ? -22.187 1.052 1.091 1.00 85.88 96 ALA A CA 1
ATOM 755 C C . ALA A 1 96 ? -20.872 1.380 0.374 1.00 85.88 96 ALA A C 1
ATOM 757 O O . ALA A 1 96 ? -20.208 2.373 0.664 1.00 85.88 96 ALA A O 1
ATOM 758 N N . LEU A 1 97 ? -20.526 0.582 -0.642 1.00 82.25 97 LEU A N 1
ATOM 759 C CA . LEU A 1 97 ? -19.376 0.864 -1.515 1.00 82.25 97 LEU A CA 1
ATOM 760 C C . LEU A 1 97 ? -19.487 2.217 -2.234 1.00 82.25 97 LEU A C 1
ATOM 762 O O . LEU A 1 97 ? -18.473 2.779 -2.624 1.00 82.25 97 LEU A O 1
ATOM 766 N N . ALA A 1 98 ? -20.703 2.747 -2.397 1.00 82.38 98 ALA A N 1
ATOM 767 C CA . ALA A 1 98 ? -20.934 4.074 -2.964 1.00 82.38 98 ALA A CA 1
ATOM 768 C C . ALA A 1 98 ? -20.434 5.223 -2.062 1.00 82.38 98 ALA A C 1
ATOM 770 O O . ALA A 1 98 ? -20.212 6.329 -2.563 1.00 82.38 98 ALA A O 1
ATOM 771 N N . ASP A 1 99 ? -20.254 4.955 -0.764 1.00 74.44 99 ASP A N 1
ATOM 772 C CA . ASP A 1 99 ? -19.776 5.921 0.231 1.00 74.44 99 ASP A CA 1
ATOM 773 C C . ASP A 1 99 ? -18.241 5.969 0.293 1.00 74.44 99 ASP A C 1
ATOM 775 O O . ASP A 1 99 ? -17.663 6.977 0.701 1.00 74.44 99 ASP A O 1
ATOM 779 N N . ALA A 1 100 ? -17.576 4.889 -0.130 1.00 66.12 100 ALA A N 1
ATOM 780 C CA . ALA A 1 100 ? -16.127 4.806 -0.247 1.00 66.12 100 ALA A CA 1
ATOM 781 C C . ALA A 1 100 ? -15.692 5.477 -1.562 1.00 66.12 100 ALA A C 1
ATOM 783 O O . ALA A 1 100 ? -15.602 4.829 -2.606 1.00 66.12 100 ALA A O 1
ATOM 784 N N . ARG A 1 101 ? -15.495 6.799 -1.515 1.00 57.50 101 ARG A N 1
ATOM 785 C CA . ARG A 1 101 ? -14.958 7.614 -2.615 1.00 57.50 101 ARG A CA 1
ATOM 786 C C . ARG A 1 101 ? -13.506 7.988 -2.3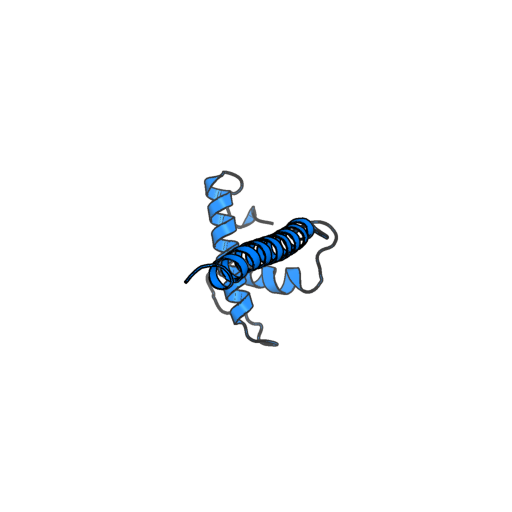79 1.00 57.50 101 ARG A C 1
ATOM 788 O O . ARG A 1 101 ? -13.184 8.353 -1.227 1.00 57.50 101 ARG A O 1
#

Secondary structure (DSSP, 8-state):
--SHHHHHHHHHHHHHHHHHHHHHHHHHHHHHGGGTTTTTS--THHHHHHHHHHHHHHH--------SS-THHHHHHHHHHHHHHHHHHHHTS-SSTTT--

Radius of gyration: 21.87 Å; chains: 1; bounding box: 60×36×47 Å

Sequence (101 aa):
MTEREWREASDMRKSTASFAIIVLSAAALRFWSLGAGLPYSLG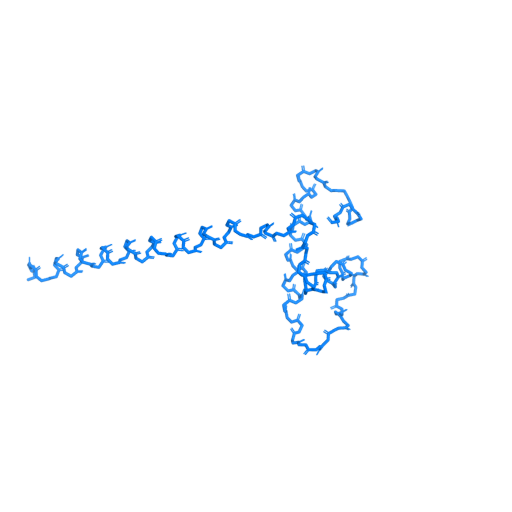VDEPEIMGRALSMMQSGDFNPRFYDYPAFYIYVQLAVACVRFLAGAMSGEWYALADAR